Protein AF-A0A972CER2-F1 (afdb_monomer)

Secondary structure (DSSP, 8-state):
-GGGG-SSTT-SSPPPHHHHHHHHHHHHHHHHHTT-SEEEEE---SSS--HHHHHH-PPPPSS--EEEEESSS-EEEEEESSSEEEE---TT--SEEEEEEE-

Solvent-accessible surfa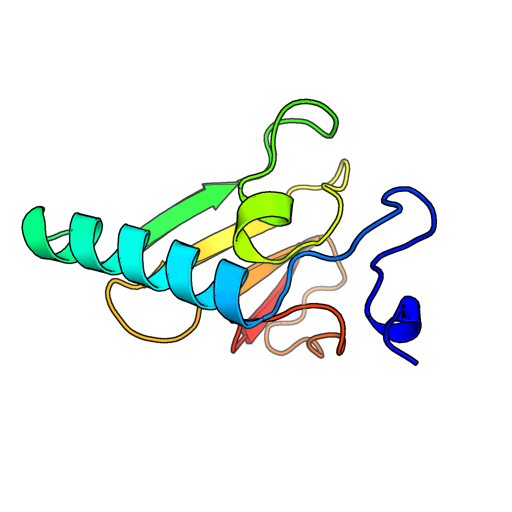ce area (backbone atoms only — not comparable to full-atom values): 5931 Å² total; per-residue (Å²): 114,80,79,74,48,50,70,50,91,88,58,95,69,75,77,53,70,68,57,33,51,53,52,50,52,52,50,22,55,53,26,56,75,66,75,38,65,65,48,80,50,63,49,83,42,63,83,89,34,36,71,50,36,67,55,31,55,32,75,51,55,94,55,62,37,35,39,42,39,41,36,68,79,61,24,37,38,37,36,63,40,68,80,31,82,77,41,84,75,54,90,48,55,50,69,54,79,46,26,30,23,37,117

Nearest PDB structures (foldseek):
  5fcf-assembly1_B  TM=7.077E-01  e=3.008E-03  Xanthomonas campestris pv. campestris str. ATCC 33913
  4r60-assembly1_A  TM=7.070E-01  e=3.419E-03  Xanthomonas campestris pv. campestris str. ATCC 33913
  5cde-assembly1_B  TM=7.089E-01  e=6.914E-03  Xanthomonas campestris pv. campestris str. ATCC 33913

pLDDT: mean 85.48, std 14.18, range [41.5, 98.44]

Radius of gyration: 13.53 Å; Cα contacts (8 Å, |Δi|>4): 186; chains: 1; bounding box: 35×30×34 Å

Foldseek 3Di:
DLVVLAQDPPDPDFDDPVQLVVQLLVVLVVCVVVVHFKDKDKDPDQPPDDPCCNNFVHGDDPWIWMWIRGSDAAIAIETADPQDFADDDPPNGPSHPGYGHDD

Sequence (103 aa):
MPEMRLAGPRYKYPVSDAELLRRLAAIQSAMKKQEIDCCITQSQNIIFDSCIRYLVDMPAHPYGTTILIPQEGPMTLINHGPDNDNDTIPDFIRNVDRLYSKA

Structure (mmCIF, N/CA/C/O backbone):
data_AF-A0A972CER2-F1
#
_entry.id   AF-A0A972CER2-F1
#
loop_
_atom_site.group_PDB
_atom_site.id
_atom_site.type_symbol
_atom_site.label_atom_id
_atom_site.label_alt_id
_atom_site.label_comp_id
_atom_site.label_asym_id
_atom_site.label_entity_id
_atom_site.label_seq_id
_atom_site.pdbx_PDB_ins_code
_atom_site.Cartn_x
_atom_site.Cartn_y
_atom_site.Cartn_z
_atom_site.occupancy
_atom_site.B_iso_or_equiv
_atom_site.auth_seq_id
_atom_site.auth_comp_id
_atom_site.auth_asym_id
_atom_site.auth_atom_id
_atom_site.pdbx_PDB_model_num
ATOM 1 N N . MET A 1 1 ? 14.754 -17.009 3.543 1.00 41.50 1 MET A N 1
ATOM 2 C CA . MET A 1 1 ? 15.783 -15.968 3.387 1.00 41.50 1 MET A CA 1
ATOM 3 C C . MET A 1 1 ? 15.119 -14.605 3.583 1.00 41.50 1 MET A C 1
ATOM 5 O O . MET A 1 1 ? 14.408 -14.172 2.682 1.00 41.50 1 MET A O 1
ATOM 9 N N . PRO A 1 2 ? 15.217 -13.962 4.759 1.00 49.00 2 PRO A N 1
ATOM 10 C CA . PRO A 1 2 ? 14.688 -12.608 5.000 1.00 49.00 2 PRO A CA 1
ATOM 11 C C . PRO A 1 2 ? 15.177 -11.588 3.957 1.00 49.00 2 PRO A C 1
ATOM 13 O O . PRO A 1 2 ? 14.429 -10.709 3.538 1.00 49.00 2 PRO A O 1
ATOM 16 N N . GLU A 1 3 ? 16.401 -11.785 3.464 1.00 47.34 3 GLU A N 1
ATOM 17 C CA . GLU A 1 3 ? 17.020 -11.066 2.348 1.00 47.34 3 GLU A CA 1
ATOM 18 C C . GLU A 1 3 ? 16.269 -11.152 0.999 1.00 47.34 3 GLU A C 1
ATOM 20 O O . GLU A 1 3 ? 16.512 -10.317 0.134 1.00 47.34 3 GLU A O 1
ATOM 25 N N . MET A 1 4 ? 15.309 -12.072 0.818 1.00 48.25 4 MET A N 1
ATOM 26 C CA . MET A 1 4 ? 14.456 -12.139 -0.386 1.00 48.25 4 MET A CA 1
ATOM 27 C C . MET A 1 4 ? 13.245 -11.192 -0.358 1.00 48.25 4 MET A C 1
ATOM 29 O O . MET A 1 4 ? 12.568 -11.054 -1.371 1.00 48.25 4 MET A O 1
ATOM 33 N N . ARG A 1 5 ? 12.952 -10.531 0.772 1.00 56.84 5 ARG A N 1
ATOM 34 C CA . ARG A 1 5 ? 11.861 -9.537 0.876 1.00 56.84 5 ARG A CA 1
ATOM 35 C C . ARG A 1 5 ? 12.338 -8.090 0.724 1.00 56.84 5 ARG A C 1
ATOM 37 O O . ARG A 1 5 ? 11.581 -7.157 0.971 1.00 56.84 5 ARG A O 1
ATOM 44 N N . LEU A 1 6 ? 13.600 -7.890 0.351 1.00 57.28 6 LEU A N 1
ATOM 45 C CA . LEU A 1 6 ? 14.177 -6.566 0.158 1.00 57.28 6 LEU A CA 1
ATOM 46 C C . LEU A 1 6 ? 13.869 -6.055 -1.248 1.00 57.28 6 LEU A C 1
ATOM 48 O O . LEU A 1 6 ? 14.242 -6.680 -2.237 1.00 57.28 6 LEU A O 1
ATOM 52 N N . ALA A 1 7 ? 13.282 -4.864 -1.343 1.00 55.78 7 ALA A N 1
ATOM 53 C CA . ALA A 1 7 ? 13.129 -4.138 -2.601 1.00 55.78 7 ALA A CA 1
ATOM 54 C C . ALA A 1 7 ? 14.460 -3.487 -3.062 1.00 55.78 7 ALA A C 1
ATOM 56 O O . ALA A 1 7 ? 14.535 -2.287 -3.327 1.00 55.78 7 ALA A O 1
ATOM 57 N N . GLY A 1 8 ? 15.535 -4.283 -3.119 1.00 56.50 8 GLY A N 1
ATOM 58 C CA . GLY A 1 8 ? 16.849 -3.909 -3.650 1.00 56.50 8 GLY A CA 1
ATOM 59 C C . GLY A 1 8 ? 17.949 -3.630 -2.606 1.00 56.50 8 GLY A C 1
ATOM 60 O O . GLY A 1 8 ? 17.688 -3.546 -1.406 1.00 56.50 8 GLY A O 1
ATOM 61 N N . PRO A 1 9 ? 19.208 -3.443 -3.055 1.00 56.88 9 PRO A N 1
ATOM 62 C CA . PRO A 1 9 ? 20.403 -3.358 -2.199 1.00 56.88 9 PRO A CA 1
ATOM 63 C C . PRO A 1 9 ? 20.519 -2.051 -1.395 1.00 56.88 9 PRO A C 1
ATOM 65 O O . PRO A 1 9 ? 21.480 -1.861 -0.651 1.00 56.88 9 PRO A O 1
ATOM 68 N N . ARG A 1 10 ? 19.573 -1.117 -1.562 1.00 60.06 10 ARG A N 1
ATOM 69 C CA . ARG A 1 10 ? 19.658 0.250 -1.026 1.00 60.06 10 ARG A CA 1
ATOM 70 C C . ARG A 1 10 ? 19.388 0.338 0.479 1.00 60.06 10 ARG A C 1
ATOM 72 O O . ARG A 1 10 ? 19.874 1.268 1.116 1.00 60.06 10 ARG A O 1
ATOM 79 N N . TYR A 1 11 ? 18.654 -0.614 1.056 1.00 69.44 11 TYR A N 1
ATOM 80 C CA . TYR A 1 11 ? 18.326 -0.624 2.483 1.00 69.44 11 TYR A CA 1
ATOM 81 C C . TYR A 1 11 ? 18.806 -1.914 3.145 1.00 69.44 11 TYR A C 1
ATOM 83 O O . TYR A 1 11 ? 18.385 -3.007 2.781 1.00 69.44 11 TYR A O 1
ATOM 91 N N . LYS A 1 12 ? 19.685 -1.771 4.144 1.00 68.19 12 LYS A N 1
ATOM 92 C CA . LYS A 1 12 ? 20.332 -2.894 4.843 1.00 68.19 12 LYS A CA 1
ATOM 93 C C . LYS A 1 12 ? 19.360 -3.728 5.687 1.00 68.19 12 LYS A C 1
ATOM 95 O O . LYS A 1 12 ? 19.608 -4.910 5.894 1.00 68.19 12 LYS A O 1
ATOM 100 N N . TYR A 1 13 ? 18.284 -3.115 6.180 1.00 77.50 13 TYR A N 1
ATOM 101 C CA . TYR A 1 13 ? 17.325 -3.764 7.070 1.00 77.50 13 TYR A CA 1
ATOM 102 C C . TYR A 1 13 ? 15.895 -3.576 6.544 1.00 77.50 13 TYR A C 1
ATOM 104 O O . TYR A 1 13 ? 15.473 -2.427 6.360 1.00 77.50 13 TYR A O 1
ATOM 112 N N . PRO A 1 14 ? 15.149 -4.668 6.295 1.00 80.25 14 PRO A N 1
ATOM 113 C CA . PRO A 1 14 ? 13.733 -4.576 5.974 1.00 80.25 14 PRO A CA 1
ATOM 114 C C . PRO A 1 14 ? 12.955 -4.113 7.208 1.00 80.25 14 PRO A C 1
ATOM 116 O O . PRO A 1 14 ? 13.324 -4.428 8.344 1.00 80.25 14 PRO A O 1
ATOM 119 N N . VAL A 1 15 ? 11.860 -3.389 6.998 1.00 85.62 15 VAL A N 1
ATOM 120 C CA . VAL A 1 15 ? 10.896 -3.146 8.078 1.00 85.62 15 VAL A CA 1
ATOM 121 C C . VAL A 1 15 ? 10.101 -4.433 8.301 1.00 85.62 15 VAL A C 1
ATOM 123 O O . VAL A 1 15 ? 9.655 -5.072 7.350 1.00 85.62 15 VAL A O 1
ATOM 126 N N . SER A 1 16 ? 9.937 -4.832 9.563 1.00 88.00 16 SER A N 1
ATOM 127 C CA . SER A 1 16 ? 9.201 -6.049 9.907 1.00 88.00 16 SER A CA 1
ATOM 128 C C . SER A 1 16 ? 7.709 -5.930 9.586 1.00 88.00 16 SER A C 1
ATOM 130 O O . SER A 1 16 ? 7.118 -4.856 9.714 1.00 88.00 16 SER A O 1
ATOM 132 N N . ASP A 1 17 ? 7.077 -7.059 9.256 1.00 89.69 17 ASP A N 1
ATOM 133 C CA . ASP A 1 17 ? 5.627 -7.145 9.018 1.00 89.69 17 ASP A CA 1
ATOM 134 C C . ASP A 1 17 ? 4.830 -6.571 10.205 1.00 89.69 17 ASP A C 1
ATOM 136 O O . ASP A 1 17 ? 3.903 -5.783 10.020 1.00 89.69 17 ASP A O 1
ATOM 140 N N . ALA A 1 18 ? 5.263 -6.877 11.434 1.00 93.25 18 ALA A N 1
ATOM 141 C CA . ALA A 1 18 ? 4.649 -6.368 12.658 1.00 93.25 18 ALA A CA 1
ATOM 142 C C . ALA A 1 18 ? 4.688 -4.833 12.753 1.00 93.25 18 ALA A C 1
ATOM 144 O O . ALA A 1 18 ? 3.697 -4.213 13.137 1.00 93.25 18 ALA A O 1
ATOM 145 N N . GLU A 1 19 ? 5.807 -4.205 12.382 1.00 94.62 19 GLU A N 1
ATOM 146 C CA . GLU A 1 19 ? 5.923 -2.747 12.422 1.00 94.62 19 GLU A CA 1
ATOM 147 C C . GLU A 1 19 ? 5.075 -2.087 11.329 1.00 94.62 19 GLU A C 1
ATOM 149 O O . GLU A 1 19 ? 4.443 -1.063 11.576 1.00 94.62 19 GLU A O 1
ATOM 154 N N . LEU A 1 20 ? 4.988 -2.682 10.141 1.00 93.75 20 LEU A N 1
ATOM 155 C CA . LEU A 1 20 ? 4.148 -2.163 9.057 1.00 93.75 20 LEU A CA 1
ATOM 156 C C . LEU A 1 20 ? 2.662 -2.226 9.420 1.00 93.75 20 LEU A C 1
ATOM 158 O O . LEU A 1 20 ? 1.932 -1.261 9.203 1.00 93.75 20 LEU A O 1
ATOM 162 N N . LEU A 1 21 ? 2.225 -3.333 10.027 1.00 95.62 21 LEU A N 1
ATOM 163 C CA . LEU A 1 21 ? 0.863 -3.486 10.542 1.00 95.62 21 LEU A CA 1
ATOM 164 C C . LEU A 1 21 ? 0.574 -2.486 11.667 1.00 95.62 21 LEU A C 1
ATOM 166 O O . LEU A 1 21 ? -0.471 -1.837 11.657 1.00 95.62 21 LEU A O 1
ATOM 170 N N . ARG A 1 22 ? 1.517 -2.293 12.600 1.00 97.81 22 ARG A N 1
ATOM 171 C CA . ARG A 1 22 ? 1.390 -1.297 13.677 1.00 97.81 22 ARG A CA 1
ATOM 172 C C . ARG A 1 22 ? 1.214 0.118 13.118 1.00 97.81 22 ARG A C 1
ATOM 174 O O . ARG A 1 22 ? 0.403 0.883 13.640 1.00 97.81 22 ARG A O 1
ATOM 181 N N . ARG A 1 23 ? 1.961 0.481 12.070 1.00 97.06 23 ARG A N 1
ATOM 182 C CA . ARG A 1 23 ? 1.859 1.788 11.394 1.00 97.06 23 ARG A CA 1
ATOM 183 C C . ARG A 1 23 ? 0.495 1.989 10.749 1.00 97.06 23 ARG A C 1
ATOM 185 O O . ARG A 1 23 ? -0.134 3.014 11.003 1.00 97.06 23 ARG A O 1
ATOM 192 N N . LEU A 1 24 ? 0.034 1.012 9.968 1.00 97.50 24 LEU A N 1
ATOM 193 C CA . LEU A 1 24 ? -1.276 1.063 9.318 1.00 97.50 24 LEU A CA 1
ATOM 194 C C . LEU A 1 24 ? -2.403 1.188 10.352 1.00 97.50 24 LEU A C 1
ATOM 196 O O . LEU A 1 24 ? -3.220 2.099 10.254 1.00 97.50 24 LEU A O 1
ATOM 200 N N . ALA A 1 25 ? -2.382 0.359 11.398 1.00 98.00 25 ALA A N 1
ATOM 201 C CA . ALA A 1 25 ? -3.379 0.401 12.465 1.00 98.00 25 ALA A CA 1
ATOM 202 C C . ALA A 1 25 ? -3.409 1.756 13.191 1.00 98.00 25 ALA A C 1
ATOM 204 O O . ALA A 1 25 ? -4.482 2.253 13.540 1.00 98.00 25 ALA A O 1
ATOM 205 N N . ALA A 1 26 ? -2.247 2.383 13.404 1.00 98.19 26 ALA A N 1
ATOM 206 C CA . ALA A 1 26 ? -2.168 3.711 14.007 1.00 98.19 26 ALA A CA 1
ATOM 207 C C . ALA A 1 26 ? -2.802 4.788 13.110 1.00 98.19 26 ALA A C 1
ATOM 209 O O . ALA A 1 26 ? -3.543 5.634 13.612 1.00 98.19 26 ALA A O 1
ATOM 210 N N . ILE A 1 27 ? -2.554 4.731 11.797 1.00 97.31 27 ILE A N 1
ATOM 211 C CA . ILE A 1 27 ? -3.158 5.643 10.815 1.00 97.31 27 ILE A CA 1
ATOM 212 C C . ILE A 1 27 ? -4.673 5.451 10.771 1.00 97.31 27 ILE A C 1
ATOM 214 O O . ILE A 1 27 ? -5.410 6.412 10.965 1.00 97.31 27 ILE A O 1
ATOM 218 N N . GLN A 1 28 ? -5.144 4.215 10.620 1.00 98.12 28 GLN A N 1
ATOM 219 C CA . GLN A 1 28 ? -6.571 3.882 10.582 1.00 98.12 28 GLN A CA 1
ATOM 220 C C . GLN A 1 28 ? -7.300 4.281 11.869 1.00 98.12 28 GLN A C 1
ATOM 222 O O . GLN A 1 28 ? -8.396 4.836 11.832 1.00 98.12 28 GLN A O 1
ATOM 227 N N . SER A 1 29 ? -6.655 4.109 13.026 1.00 98.44 29 SER A N 1
ATOM 228 C CA . SER A 1 29 ? -7.189 4.582 14.309 1.00 98.44 29 SER A CA 1
ATOM 229 C C . SER A 1 29 ? -7.318 6.106 14.364 1.00 98.44 29 SER A C 1
ATOM 231 O O . SER A 1 29 ? -8.262 6.621 14.964 1.00 98.44 29 SER A O 1
ATOM 233 N N . ALA A 1 30 ? -6.373 6.841 13.773 1.00 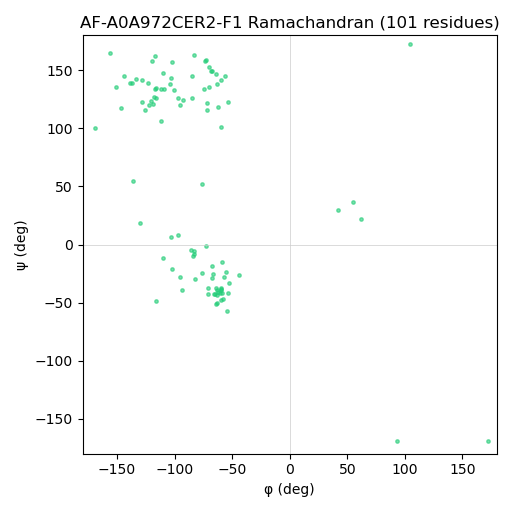98.38 30 ALA A N 1
ATOM 234 C CA . ALA A 1 30 ? -6.445 8.295 13.681 1.00 98.38 30 ALA A CA 1
ATOM 235 C C . ALA A 1 30 ? -7.532 8.743 12.693 1.00 98.38 30 ALA A C 1
ATOM 237 O O . ALA A 1 30 ? -8.306 9.637 13.022 1.00 98.38 30 ALA A O 1
ATOM 238 N N . MET A 1 31 ? -7.641 8.077 11.540 1.00 98.38 31 MET A N 1
ATOM 239 C CA . MET A 1 31 ? -8.692 8.312 10.547 1.00 98.38 31 MET A CA 1
ATOM 240 C C . MET A 1 31 ? -10.085 8.111 11.143 1.00 98.38 31 MET A C 1
ATOM 242 O O . MET A 1 31 ? -10.930 8.992 11.026 1.00 98.38 31 MET A O 1
ATOM 246 N N . LYS A 1 32 ? -10.299 7.008 11.872 1.00 98.44 32 LYS A N 1
ATOM 247 C CA . LYS A 1 32 ? -11.575 6.702 12.534 1.00 98.44 32 LYS A CA 1
ATOM 248 C C . LYS A 1 32 ? -11.995 7.771 13.544 1.00 98.44 32 LYS A C 1
ATOM 250 O O . LYS A 1 32 ? -13.169 8.102 13.628 1.00 98.44 32 LYS A O 1
ATOM 255 N N . LYS A 1 33 ? -11.047 8.333 14.304 1.00 98.31 33 LYS A N 1
ATOM 256 C CA 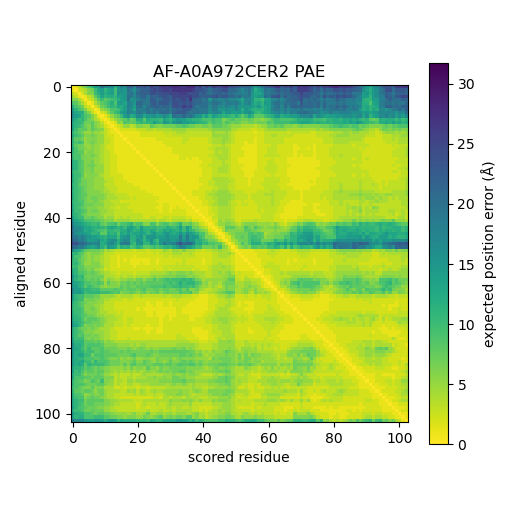. LYS A 1 33 ? -11.320 9.429 15.257 1.00 98.31 33 LYS A CA 1
ATOM 257 C C . LYS A 1 33 ? -11.732 10.733 14.574 1.00 98.31 33 LYS A C 1
ATOM 259 O O . LYS A 1 33 ? -12.358 11.562 15.220 1.00 98.31 33 LYS A O 1
ATOM 264 N N . GLN A 1 34 ? -11.315 10.922 13.326 1.00 98.25 34 GLN A N 1
ATOM 265 C CA . GLN A 1 34 ? -11.559 12.125 12.533 1.00 98.25 34 GLN A CA 1
ATOM 266 C C . GLN A 1 34 ? -12.670 11.923 11.495 1.00 98.25 34 GLN A C 1
ATOM 268 O O . GLN A 1 34 ? -12.860 12.795 10.657 1.00 98.25 34 GLN A O 1
ATOM 273 N N . GLU A 1 35 ? -13.362 10.777 11.521 1.00 97.88 35 GLU A N 1
ATOM 274 C CA . GLU A 1 35 ? -14.404 10.428 10.543 1.00 97.88 35 GLU A CA 1
ATOM 275 C C . GLU A 1 35 ? -13.898 10.506 9.087 1.00 97.88 35 GLU A C 1
ATOM 277 O O . GLU A 1 35 ? -14.607 10.916 8.174 1.00 97.88 35 GLU A O 1
ATOM 282 N N . ILE A 1 36 ? -12.636 10.120 8.864 1.00 98.44 36 ILE A N 1
ATOM 283 C CA . ILE A 1 36 ? -12.018 10.078 7.534 1.00 98.44 36 ILE A CA 1
ATOM 284 C C . ILE A 1 36 ? -12.137 8.659 6.984 1.00 98.44 36 ILE A C 1
ATOM 286 O O . ILE A 1 36 ? -11.588 7.724 7.570 1.00 98.44 36 ILE A O 1
ATOM 290 N N . ASP A 1 37 ? -12.803 8.502 5.843 1.00 97.81 37 ASP A N 1
ATOM 291 C CA . ASP A 1 37 ? -13.021 7.190 5.218 1.00 97.81 37 ASP A CA 1
ATOM 292 C C . ASP A 1 37 ? -11.822 6.711 4.391 1.00 97.81 37 ASP A C 1
ATOM 294 O O . ASP A 1 37 ? -11.569 5.510 4.274 1.00 97.81 37 ASP A O 1
ATOM 298 N N . CYS A 1 38 ? -11.061 7.648 3.820 1.00 97.69 38 CYS A N 1
ATOM 299 C CA . CYS A 1 38 ? -9.901 7.348 2.990 1.00 97.69 38 CYS A CA 1
ATOM 300 C C . CYS A 1 38 ? -8.849 8.461 3.069 1.00 97.69 38 CYS A C 1
ATOM 302 O O . CYS A 1 38 ? -9.168 9.646 2.971 1.00 97.69 38 CYS A O 1
ATOM 304 N N . CYS A 1 39 ? -7.584 8.072 3.211 1.00 96.44 39 CYS A N 1
ATOM 305 C CA . CYS A 1 39 ? -6.432 8.950 3.050 1.00 96.44 39 CYS A CA 1
ATOM 306 C C . CYS A 1 39 ? -5.663 8.578 1.785 1.00 96.44 39 CYS A C 1
ATOM 308 O O . CYS A 1 39 ? -5.553 7.408 1.423 1.00 96.44 39 CYS A O 1
ATOM 310 N N . ILE A 1 40 ? -5.069 9.584 1.151 1.00 94.88 40 ILE A N 1
ATOM 311 C CA . ILE A 1 40 ? -4.211 9.403 -0.015 1.00 94.88 40 ILE A CA 1
ATOM 312 C C . ILE A 1 40 ? -2.820 9.886 0.351 1.00 94.88 40 ILE A C 1
ATOM 314 O O . ILE A 1 40 ? -2.651 10.964 0.920 1.00 94.88 40 ILE A O 1
ATOM 318 N N . THR A 1 41 ? -1.816 9.096 0.004 1.00 90.75 41 THR A N 1
ATOM 319 C CA . THR A 1 41 ? -0.431 9.544 0.022 1.00 90.75 41 THR A CA 1
ATOM 320 C C . THR A 1 41 ? 0.223 9.238 -1.308 1.00 90.75 41 THR A C 1
ATOM 322 O O . THR A 1 41 ? -0.042 8.205 -1.917 1.00 90.75 41 THR A O 1
ATOM 325 N N . GLN A 1 42 ? 1.058 10.156 -1.772 1.00 88.38 42 GLN A N 1
ATOM 326 C CA . GLN A 1 42 ? 1.716 10.064 -3.060 1.00 88.38 42 GLN A CA 1
ATOM 327 C C . GLN A 1 42 ? 3.190 10.396 -2.884 1.00 88.38 42 GLN A C 1
ATOM 329 O O . GLN A 1 42 ? 3.534 11.281 -2.105 1.00 88.38 42 GLN A O 1
ATOM 334 N N . SER A 1 43 ? 4.058 9.697 -3.608 1.00 84.12 43 SER A N 1
ATOM 335 C CA . SER A 1 43 ? 5.477 10.031 -3.668 1.00 84.12 43 SER A CA 1
ATOM 336 C C . SER A 1 43 ? 5.670 11.422 -4.279 1.00 84.12 43 SER A C 1
ATOM 338 O O . SER A 1 43 ? 5.349 11.622 -5.451 1.00 84.12 43 SER A O 1
ATOM 340 N N . GLN A 1 44 ? 6.239 12.361 -3.525 1.00 70.44 44 GLN A N 1
ATOM 341 C CA . GLN A 1 44 ? 6.604 13.689 -4.027 1.00 70.44 44 GLN A CA 1
ATOM 342 C C . GLN A 1 44 ? 8.071 13.788 -4.461 1.00 70.44 44 GLN A C 1
ATOM 344 O O . GLN A 1 44 ? 8.399 14.582 -5.339 1.00 70.44 44 GLN A O 1
ATOM 349 N N . ASN A 1 45 ? 8.979 13.001 -3.874 1.00 69.81 45 ASN A N 1
ATOM 350 C CA . ASN A 1 45 ? 10.374 12.910 -4.311 1.00 69.81 45 ASN A CA 1
ATOM 351 C C . ASN A 1 45 ? 11.012 11.569 -3.900 1.00 69.81 45 ASN A C 1
ATOM 353 O O . ASN A 1 45 ? 10.496 10.860 -3.046 1.00 69.81 45 ASN A O 1
ATOM 357 N N . ILE A 1 46 ? 12.161 11.232 -4.488 1.00 67.88 46 ILE A N 1
ATOM 358 C CA . ILE A 1 46 ? 12.821 9.925 -4.302 1.00 67.88 46 ILE A CA 1
ATOM 359 C C . ILE A 1 46 ? 13.741 9.828 -3.067 1.00 67.88 46 ILE A C 1
ATOM 361 O O . ILE A 1 46 ? 14.325 8.770 -2.831 1.00 67.88 46 ILE A O 1
ATOM 365 N N . ILE A 1 47 ? 13.958 10.926 -2.327 1.00 61.97 47 ILE A N 1
ATOM 366 C CA . ILE A 1 47 ? 15.005 11.020 -1.284 1.00 61.97 47 ILE A CA 1
ATOM 367 C C . ILE A 1 47 ? 14.414 11.229 0.112 1.00 61.97 47 ILE A C 1
ATOM 369 O O . ILE A 1 47 ? 14.814 10.556 1.059 1.00 61.97 47 ILE A O 1
ATOM 373 N N . PHE A 1 48 ? 13.496 12.179 0.239 1.00 55.75 48 PHE A N 1
ATOM 374 C CA . PHE A 1 48 ? 12.948 12.677 1.500 1.00 55.75 48 PHE A CA 1
ATOM 375 C C . PHE A 1 48 ? 11.497 12.286 1.719 1.00 55.75 48 PHE A C 1
ATOM 377 O O . PHE A 1 48 ? 10.986 12.441 2.824 1.00 55.75 48 PHE A O 1
ATOM 384 N N . ASP A 1 49 ? 10.846 11.778 0.683 1.00 62.28 49 ASP A N 1
ATOM 385 C CA . ASP A 1 49 ? 9.472 11.363 0.766 1.00 62.28 49 ASP A CA 1
ATOM 386 C C . ASP A 1 49 ? 9.373 9.880 0.470 1.00 62.28 49 ASP A C 1
ATOM 388 O O . ASP A 1 49 ? 9.764 9.385 -0.583 1.00 62.28 49 ASP A O 1
ATOM 392 N N . SER A 1 50 ? 8.845 9.141 1.427 1.00 71.06 50 SER A N 1
ATOM 393 C CA . SER A 1 50 ? 7.891 8.137 1.018 1.00 71.06 50 SER A CA 1
ATOM 394 C C . SER A 1 50 ? 7.196 7.583 2.233 1.00 71.06 50 SER A C 1
ATOM 396 O O . SER A 1 50 ? 7.630 6.609 2.857 1.00 71.06 50 SER A O 1
ATOM 398 N N . CYS A 1 51 ? 5.989 8.089 2.440 1.00 86.75 51 CYS A N 1
ATOM 399 C CA . CYS A 1 51 ? 4.943 7.252 3.006 1.00 86.75 51 CYS A CA 1
ATOM 400 C C . CYS A 1 51 ? 4.924 5.857 2.335 1.00 86.75 51 CYS A C 1
ATOM 402 O O . CYS A 1 51 ? 4.617 4.880 3.000 1.00 86.75 51 CYS A O 1
ATOM 404 N N . ILE A 1 5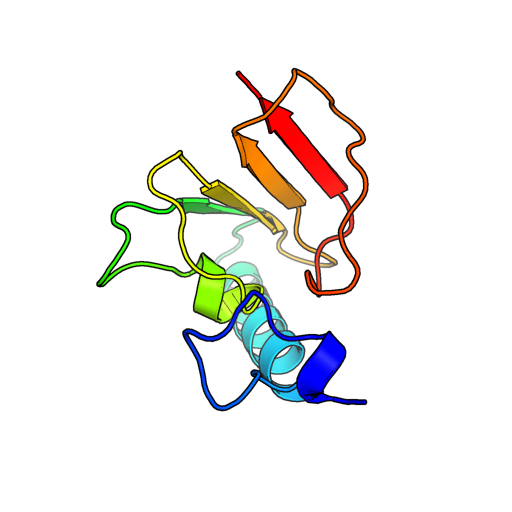2 ? 5.387 5.726 1.080 1.00 88.44 52 ILE A N 1
ATOM 405 C CA . ILE A 1 52 ? 5.660 4.447 0.401 1.00 88.44 52 ILE A CA 1
ATOM 406 C C . ILE A 1 52 ? 6.621 3.540 1.195 1.00 88.44 52 ILE A C 1
ATOM 408 O O . ILE A 1 52 ? 6.236 2.437 1.575 1.00 88.44 52 ILE A O 1
ATOM 412 N N . ARG A 1 53 ? 7.845 3.973 1.536 1.00 85.88 53 ARG A N 1
ATOM 413 C CA . ARG A 1 53 ? 8.757 3.170 2.368 1.00 85.88 53 ARG A CA 1
ATOM 414 C C . ARG A 1 53 ? 8.170 2.948 3.758 1.00 85.88 53 ARG A C 1
ATOM 416 O O . ARG A 1 53 ? 8.286 1.855 4.304 1.00 85.88 53 ARG A O 1
ATOM 423 N N . TYR A 1 54 ? 7.523 3.962 4.330 1.00 89.62 54 TYR A N 1
ATOM 424 C CA . TYR A 1 54 ? 6.929 3.860 5.661 1.00 89.62 54 TY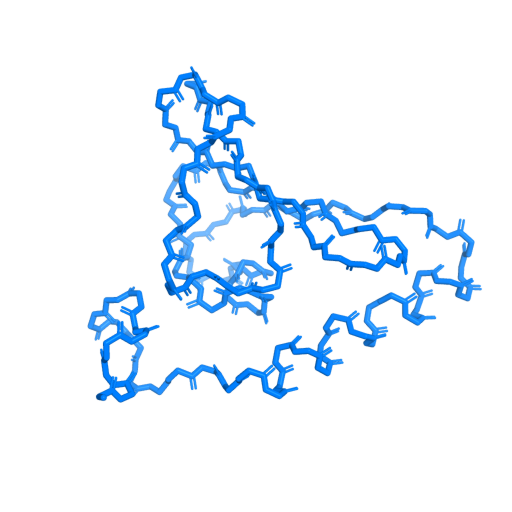R A CA 1
ATOM 425 C C . TYR A 1 54 ? 5.826 2.791 5.747 1.00 89.62 54 TYR A C 1
ATOM 427 O O . TYR A 1 54 ? 5.784 2.055 6.734 1.00 89.62 54 TYR A O 1
ATOM 435 N N . LEU A 1 55 ? 4.970 2.693 4.727 1.00 92.12 55 LEU A N 1
ATOM 436 C CA . LEU A 1 55 ? 3.777 1.840 4.700 1.00 92.12 55 LEU A CA 1
ATOM 437 C C . LEU A 1 55 ? 4.024 0.474 4.065 1.00 92.12 55 LEU A C 1
ATOM 439 O O . LEU A 1 55 ? 3.499 -0.527 4.546 1.00 92.12 55 LEU A O 1
ATOM 443 N N . VAL A 1 56 ? 4.821 0.433 2.995 1.00 89.50 56 VAL A N 1
ATOM 444 C CA . VAL A 1 56 ? 5.003 -0.755 2.153 1.00 89.50 56 VAL A CA 1
ATOM 445 C C . VAL A 1 56 ? 6.469 -1.089 1.900 1.00 89.50 56 VAL A C 1
ATOM 447 O O . VAL A 1 56 ? 6.755 -1.899 1.033 1.00 89.50 56 VAL A O 1
ATOM 450 N N . ASP A 1 57 ? 7.417 -0.578 2.703 1.00 86.50 57 ASP A N 1
ATOM 451 C CA . ASP A 1 57 ? 8.871 -0.894 2.694 1.00 86.50 57 ASP A CA 1
ATOM 452 C C . ASP A 1 57 ? 9.499 -0.998 1.289 1.00 86.50 57 ASP A C 1
ATOM 454 O O . ASP A 1 57 ? 10.471 -1.715 1.069 1.00 86.50 57 ASP A O 1
ATOM 458 N N . MET A 1 58 ? 8.964 -0.253 0.325 1.00 81.94 58 MET A N 1
ATOM 459 C CA . MET A 1 58 ? 9.456 -0.179 -1.048 1.00 81.94 58 MET A CA 1
ATOM 460 C C . MET A 1 58 ? 10.222 1.141 -1.227 1.00 81.94 58 MET A C 1
ATOM 462 O O . MET A 1 58 ? 9.825 2.147 -0.631 1.00 81.94 58 MET A O 1
ATOM 466 N N . PRO A 1 59 ? 11.322 1.182 -2.002 1.00 77.62 59 PRO A N 1
ATOM 467 C CA . PRO A 1 59 ? 11.923 2.445 -2.399 1.00 77.62 59 PRO A CA 1
ATOM 468 C C . PRO A 1 59 ? 10.918 3.280 -3.196 1.00 77.62 59 PRO A C 1
ATOM 470 O O . PRO A 1 59 ? 10.166 2.760 -4.022 1.00 77.62 59 PRO A O 1
ATOM 473 N N . ALA A 1 60 ? 10.938 4.590 -2.968 1.00 75.62 60 ALA A N 1
ATOM 474 C CA . ALA A 1 60 ? 10.263 5.526 -3.851 1.00 75.62 60 ALA A CA 1
ATOM 475 C C . ALA A 1 60 ? 10.892 5.464 -5.251 1.00 75.62 60 ALA A C 1
ATOM 477 O O . ALA A 1 60 ? 12.119 5.419 -5.388 1.00 75.62 60 ALA A O 1
ATOM 478 N N . HIS A 1 61 ? 10.050 5.492 -6.278 1.00 73.31 61 HIS A N 1
ATOM 479 C CA . HIS A 1 61 ? 10.469 5.593 -7.672 1.00 73.31 61 HIS A CA 1
ATOM 480 C C . HIS A 1 61 ? 10.263 7.030 -8.180 1.00 73.31 61 HIS A C 1
ATOM 482 O O . HIS A 1 61 ? 9.473 7.773 -7.599 1.00 73.31 61 HIS A O 1
ATOM 488 N N . PRO A 1 62 ? 10.981 7.458 -9.238 1.00 73.88 62 PRO A N 1
ATOM 489 C CA . PRO A 1 62 ? 10.792 8.788 -9.829 1.00 73.88 62 PRO A CA 1
ATOM 490 C C . PRO A 1 62 ? 9.429 8.946 -10.515 1.00 73.88 62 PRO A C 1
ATOM 492 O O . PRO A 1 62 ? 8.986 10.067 -10.744 1.00 73.88 62 PRO A O 1
ATOM 495 N N . TYR A 1 63 ? 8.770 7.831 -10.831 1.00 79.94 63 TYR A N 1
ATOM 496 C CA . TYR A 1 63 ? 7.399 7.815 -11.313 1.00 79.94 63 TYR A CA 1
ATOM 497 C C . TYR A 1 63 ? 6.417 7.839 -10.143 1.00 79.94 63 TYR A C 1
ATOM 499 O O . TYR A 1 63 ? 6.679 7.247 -9.092 1.00 79.94 63 TYR A O 1
ATOM 507 N N . GLY A 1 64 ? 5.281 8.510 -10.342 1.00 82.56 64 GLY A N 1
ATOM 508 C CA . GLY A 1 64 ? 4.258 8.664 -9.316 1.00 82.56 64 GLY A CA 1
ATOM 509 C C . GLY A 1 64 ? 3.830 7.317 -8.733 1.00 82.56 64 GLY A C 1
ATOM 510 O O . GLY A 1 64 ? 3.380 6.429 -9.451 1.00 82.56 64 GLY A O 1
ATOM 511 N N . THR A 1 65 ? 3.976 7.179 -7.420 1.00 88.94 65 THR A N 1
ATOM 512 C CA . THR A 1 65 ? 3.447 6.069 -6.630 1.00 88.94 65 THR A CA 1
ATOM 513 C C . THR A 1 65 ? 2.418 6.629 -5.664 1.00 88.94 65 THR A C 1
ATOM 515 O O . THR A 1 65 ? 2.733 7.543 -4.904 1.00 88.94 65 THR A O 1
ATOM 518 N N . THR A 1 66 ? 1.205 6.087 -5.670 1.00 92.19 66 THR A N 1
ATOM 519 C CA . THR A 1 66 ? 0.107 6.529 -4.802 1.00 92.19 66 THR A CA 1
ATOM 520 C C . THR A 1 66 ? -0.401 5.360 -3.973 1.00 92.19 66 THR A C 1
ATOM 522 O O . THR A 1 66 ? -0.551 4.256 -4.483 1.00 92.19 66 THR A O 1
ATOM 525 N N . ILE A 1 67 ? -0.688 5.595 -2.697 1.00 94.50 67 ILE A N 1
ATOM 526 C CA . ILE A 1 67 ? -1.345 4.633 -1.815 1.00 94.50 67 ILE A CA 1
ATOM 527 C C . ILE A 1 67 ? -2.674 5.228 -1.367 1.00 94.50 67 ILE A C 1
ATOM 529 O O . 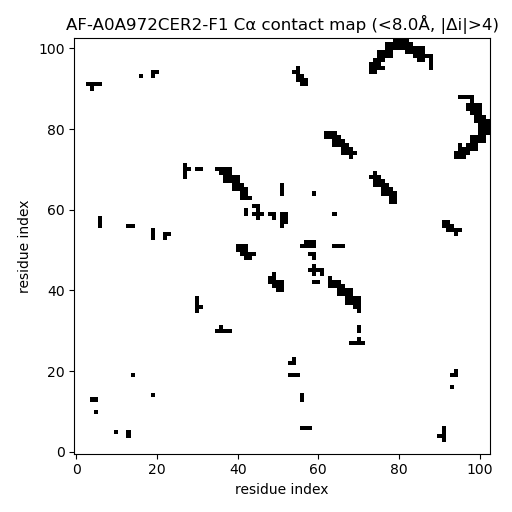ILE A 1 67 ? -2.715 6.341 -0.835 1.00 94.50 67 ILE A O 1
ATOM 533 N N . LEU A 1 68 ? -3.744 4.462 -1.561 1.00 96.94 68 LEU A N 1
ATOM 534 C CA . LEU A 1 68 ? -5.038 4.698 -0.937 1.00 96.94 68 LEU A CA 1
ATOM 535 C C . LEU A 1 68 ? -5.092 3.897 0.362 1.00 96.94 68 LEU A C 1
ATOM 537 O O . LEU A 1 68 ? -4.880 2.682 0.370 1.00 96.94 68 LEU A O 1
ATOM 541 N N . ILE A 1 69 ? -5.364 4.589 1.458 1.00 97.69 69 ILE A N 1
ATOM 542 C CA . ILE A 1 69 ? -5.454 4.019 2.796 1.00 97.69 69 ILE A CA 1
ATOM 543 C C . ILE A 1 69 ? -6.922 4.108 3.203 1.00 97.69 69 ILE A C 1
ATOM 545 O O . ILE A 1 69 ? -7.381 5.217 3.481 1.00 97.69 69 ILE A O 1
ATOM 549 N N . PRO A 1 70 ? -7.676 3.000 3.224 1.00 98.12 70 PRO A N 1
ATOM 550 C CA . PRO A 1 70 ? -9.033 3.018 3.750 1.00 98.12 70 PRO A CA 1
ATOM 551 C C . PRO A 1 70 ? -9.010 3.115 5.278 1.00 98.12 70 PRO A C 1
ATOM 553 O O . PRO A 1 70 ? -8.033 2.722 5.922 1.00 98.12 70 PRO A O 1
ATOM 556 N N . GLN A 1 71 ? -10.105 3.595 5.868 1.00 97.56 71 GLN A N 1
ATOM 557 C CA . GLN A 1 71 ? -10.284 3.658 7.324 1.00 97.56 71 GLN A CA 1
ATOM 558 C C . GLN A 1 71 ? -10.151 2.283 8.003 1.00 97.56 71 GLN A C 1
ATOM 560 O O . GLN A 1 71 ? -9.734 2.212 9.157 1.00 97.56 71 GLN A O 1
ATOM 565 N N . GLU A 1 72 ? -10.457 1.198 7.289 1.00 96.94 72 GLU A N 1
ATOM 566 C CA . GLU A 1 72 ? -10.317 -0.181 7.752 1.00 96.94 72 GLU A CA 1
ATOM 567 C C . GLU A 1 72 ? -9.874 -1.093 6.600 1.00 96.94 72 GLU A C 1
ATOM 569 O O . GLU A 1 72 ? -10.279 -0.902 5.454 1.00 96.94 72 GLU A O 1
ATOM 574 N N . GLY A 1 73 ? -9.054 -2.101 6.908 1.00 95.81 73 GLY A N 1
ATOM 575 C CA . GLY A 1 73 ? -8.621 -3.111 5.942 1.00 95.81 73 GLY A CA 1
ATOM 576 C C . GLY A 1 73 ? -7.290 -2.801 5.239 1.00 95.81 73 GLY A C 1
ATOM 577 O O . GLY A 1 73 ? -6.530 -1.939 5.688 1.00 95.81 73 GLY A O 1
ATOM 578 N N . PRO A 1 74 ? -6.954 -3.563 4.186 1.00 96.25 74 PRO A N 1
ATOM 579 C CA . PRO A 1 74 ? -5.703 -3.413 3.444 1.00 96.25 74 PRO A CA 1
ATOM 580 C C . PRO A 1 74 ? -5.690 -2.151 2.570 1.00 96.25 74 PRO A C 1
ATOM 582 O O . PRO A 1 74 ? -6.729 -1.603 2.222 1.00 96.25 74 PRO A O 1
ATOM 585 N N . MET A 1 75 ? -4.495 -1.685 2.210 1.00 97.31 75 MET A N 1
ATOM 586 C CA . MET A 1 75 ? -4.305 -0.528 1.332 1.00 97.31 75 MET A CA 1
ATOM 587 C C . MET A 1 75 ? -4.411 -0.915 -0.147 1.00 97.31 75 MET A C 1
ATOM 589 O O . MET A 1 75 ? -4.205 -2.065 -0.523 1.00 97.31 75 MET A O 1
ATOM 593 N N . THR A 1 76 ? -4.611 0.076 -1.010 1.00 97.12 76 THR A N 1
ATOM 594 C CA . THR A 1 76 ? -4.479 -0.074 -2.464 1.00 97.12 76 THR A CA 1
ATOM 595 C C . THR A 1 76 ? -3.270 0.716 -2.952 1.00 97.12 76 THR A C 1
ATOM 597 O O . THR A 1 76 ? -3.090 1.874 -2.574 1.00 97.12 76 THR A O 1
ATOM 600 N N . LEU A 1 77 ? -2.445 0.104 -3.799 1.00 94.25 77 LEU A N 1
ATOM 601 C CA . LEU A 1 77 ? -1.274 0.729 -4.410 1.00 94.25 77 LEU A CA 1
ATOM 602 C C . LEU A 1 77 ? -1.572 1.071 -5.873 1.00 94.25 77 LEU A C 1
ATOM 604 O O . LEU A 1 77 ? -2.170 0.280 -6.596 1.00 94.25 77 LEU A O 1
ATOM 608 N N . ILE A 1 78 ? -1.140 2.246 -6.312 1.00 93.44 78 ILE A N 1
ATOM 609 C CA . ILE A 1 78 ? -1.218 2.699 -7.700 1.00 93.44 78 ILE A CA 1
ATOM 610 C C . ILE A 1 78 ? 0.195 3.092 -8.118 1.00 93.44 78 ILE A C 1
ATOM 612 O O . ILE A 1 78 ? 0.766 4.036 -7.568 1.00 93.44 78 ILE A O 1
ATOM 616 N N . ASN A 1 79 ? 0.753 2.369 -9.080 1.00 90.44 79 ASN A N 1
ATOM 617 C CA . ASN A 1 79 ? 2.088 2.590 -9.615 1.00 90.44 79 ASN A CA 1
ATOM 618 C C . ASN A 1 79 ? 2.038 2.965 -11.091 1.00 90.44 79 ASN A C 1
ATOM 620 O O . ASN A 1 79 ? 1.073 2.701 -11.804 1.00 90.44 79 ASN A O 1
ATOM 624 N N . HIS A 1 80 ? 3.142 3.532 -11.559 1.00 88.12 80 HIS A N 1
ATOM 625 C CA . HIS A 1 80 ? 3.399 3.637 -12.983 1.00 88.12 80 HIS A CA 1
ATOM 626 C C . HIS A 1 80 ? 3.698 2.260 -13.595 1.00 88.12 80 HIS A C 1
ATOM 628 O O . HIS A 1 80 ? 4.520 1.506 -13.066 1.00 88.12 80 HIS A O 1
ATOM 634 N N . GLY A 1 81 ? 3.106 1.968 -14.749 1.00 87.88 81 GLY A N 1
ATOM 635 C CA . GLY A 1 81 ? 3.311 0.733 -15.503 1.00 87.88 81 GLY A CA 1
ATOM 636 C C . GLY A 1 81 ? 2.347 0.627 -16.689 1.00 87.88 81 GLY A C 1
ATOM 637 O O . GLY A 1 81 ? 1.681 1.603 -17.016 1.00 87.88 81 GLY A O 1
ATOM 638 N N . PRO A 1 82 ? 2.252 -0.536 -17.353 1.00 89.00 82 PRO A N 1
ATOM 639 C CA . PRO A 1 82 ? 1.187 -0.784 -18.323 1.00 89.00 82 PRO A CA 1
ATOM 640 C C . PRO A 1 82 ? -0.186 -0.596 -17.672 1.00 89.00 82 PRO A C 1
ATOM 642 O 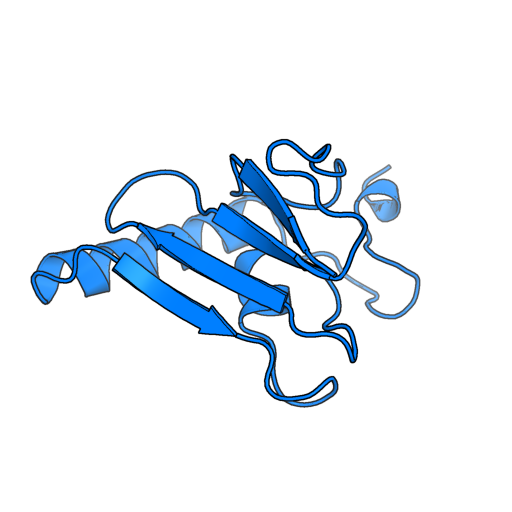O . PRO A 1 82 ? -0.348 -0.964 -16.510 1.00 89.00 82 PRO A O 1
ATOM 645 N N . ASP A 1 83 ? -1.170 -0.088 -18.418 1.00 90.75 83 ASP A N 1
ATOM 646 C CA . ASP A 1 83 ? -2.542 0.047 -17.919 1.00 90.75 83 ASP A CA 1
ATOM 647 C C . ASP A 1 83 ? -3.112 -1.324 -17.519 1.00 90.75 83 ASP A C 1
ATOM 649 O O . ASP A 1 83 ? -3.522 -2.125 -18.362 1.00 90.75 83 ASP A O 1
ATOM 653 N N . ASN A 1 84 ? -3.119 -1.594 -16.214 1.00 92.69 84 ASN A N 1
ATOM 654 C CA . ASN A 1 84 ? -3.553 -2.853 -15.626 1.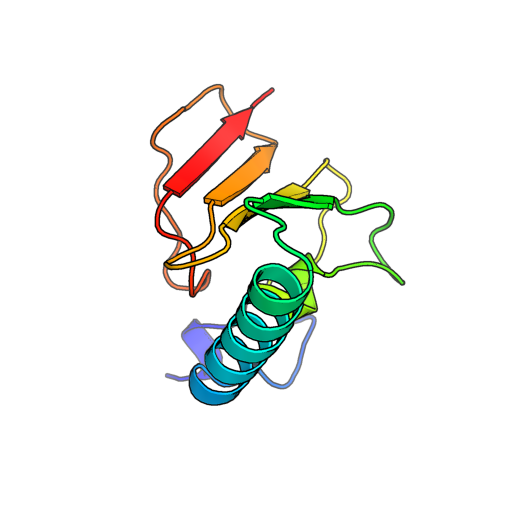00 92.69 84 ASN A CA 1
ATOM 655 C C . ASN A 1 84 ? -4.206 -2.605 -14.262 1.00 92.69 84 ASN A C 1
ATOM 657 O O . ASN A 1 84 ? -3.556 -2.157 -13.321 1.00 92.69 84 ASN A O 1
ATOM 661 N N . ASP A 1 85 ? -5.490 -2.935 -14.147 1.00 93.12 85 ASP A N 1
ATOM 662 C CA . ASP A 1 85 ? -6.265 -2.731 -12.918 1.00 93.12 85 ASP A CA 1
ATOM 663 C C . ASP A 1 85 ? -6.115 -3.855 -11.886 1.00 93.12 85 ASP A C 1
ATOM 665 O O . ASP A 1 85 ? -6.587 -3.723 -10.760 1.00 93.12 85 ASP A O 1
ATOM 669 N N . ASN A 1 86 ? -5.483 -4.964 -12.271 1.00 91.75 86 ASN A N 1
ATOM 670 C CA . ASN A 1 86 ? -5.269 -6.134 -11.425 1.00 91.75 86 ASN A CA 1
ATOM 671 C C . ASN A 1 86 ? -3.830 -6.628 -11.590 1.00 91.75 86 ASN A C 1
ATOM 673 O O . ASN A 1 86 ? -3.589 -7.777 -11.970 1.00 91.75 86 ASN A O 1
ATOM 677 N N . ASP A 1 87 ? -2.866 -5.737 -11.375 1.00 92.25 87 ASP A N 1
ATOM 678 C CA . ASP A 1 87 ? -1.466 -6.114 -11.481 1.00 92.25 87 ASP A CA 1
ATOM 679 C C . ASP A 1 87 ? -1.056 -7.036 -10.328 1.00 92.25 87 ASP A C 1
ATOM 681 O O . ASP A 1 87 ? -1.629 -7.026 -9.234 1.00 92.25 87 ASP A O 1
ATOM 685 N N . THR A 1 88 ? -0.058 -7.873 -10.588 1.00 91.62 88 THR A N 1
ATOM 686 C CA . THR A 1 88 ? 0.425 -8.833 -9.600 1.00 91.62 88 THR A CA 1
ATOM 687 C C . THR A 1 88 ? 1.169 -8.083 -8.511 1.00 91.62 88 THR A C 1
ATOM 689 O O . THR A 1 88 ? 2.160 -7.410 -8.783 1.00 91.62 88 THR A O 1
ATOM 692 N N . ILE A 1 89 ? 0.718 -8.224 -7.265 1.00 90.88 89 ILE A N 1
ATOM 693 C CA . ILE A 1 89 ? 1.409 -7.656 -6.108 1.00 90.88 89 ILE A CA 1
ATOM 694 C C . ILE A 1 89 ? 2.681 -8.477 -5.877 1.00 90.88 89 ILE A C 1
ATOM 696 O O . ILE A 1 89 ? 2.579 -9.665 -5.565 1.00 90.88 89 ILE A O 1
ATOM 700 N N . PRO A 1 90 ? 3.882 -7.891 -6.019 1.00 88.06 90 PRO A N 1
ATOM 701 C CA . PRO A 1 90 ? 5.112 -8.612 -5.730 1.00 88.06 90 PRO A CA 1
ATOM 702 C C . PRO A 1 90 ? 5.189 -8.995 -4.247 1.00 88.06 90 PRO A C 1
ATOM 704 O O . PRO A 1 90 ? 4.801 -8.202 -3.392 1.00 88.06 90 PRO A O 1
ATOM 707 N N . ASP A 1 91 ? 5.791 -10.144 -3.928 1.00 84.88 91 ASP A N 1
ATOM 708 C CA . ASP A 1 91 ? 5.902 -10.678 -2.553 1.00 84.88 91 ASP A CA 1
ATOM 709 C C . ASP A 1 91 ? 6.548 -9.716 -1.544 1.00 84.88 91 ASP A C 1
ATOM 711 O O . ASP A 1 91 ? 6.367 -9.829 -0.328 1.00 84.88 91 ASP A O 1
ATOM 715 N N . PHE A 1 92 ? 7.354 -8.777 -2.039 1.00 82.00 92 PHE A N 1
ATOM 716 C CA . PHE A 1 92 ? 7.993 -7.769 -1.212 1.00 82.00 92 PHE A CA 1
ATOM 717 C C . PHE A 1 92 ? 7.087 -6.576 -0.914 1.00 82.00 92 PHE A C 1
ATOM 719 O O . PHE A 1 92 ? 7.527 -5.735 -0.151 1.00 82.00 92 PHE A O 1
ATOM 726 N N . ILE A 1 93 ? 5.877 -6.442 -1.462 1.00 87.44 93 ILE A N 1
ATOM 727 C CA . ILE A 1 93 ? 4.906 -5.395 -1.100 1.00 87.44 93 ILE A CA 1
ATOM 728 C C . ILE A 1 93 ? 3.928 -5.994 -0.089 1.00 87.44 93 ILE A C 1
ATOM 730 O O . ILE A 1 93 ? 3.338 -7.040 -0.333 1.00 87.44 93 ILE A O 1
ATOM 734 N N . ARG A 1 94 ? 3.764 -5.352 1.075 1.00 89.12 94 ARG A N 1
ATOM 735 C CA . ARG A 1 94 ? 2.903 -5.863 2.157 1.00 89.12 94 ARG A CA 1
ATOM 736 C C . ARG A 1 94 ? 1.781 -4.889 2.478 1.00 89.12 94 ARG A C 1
ATOM 738 O O . ARG A 1 94 ? 1.917 -3.692 2.245 1.00 89.12 94 ARG A O 1
ATOM 745 N N . ASN A 1 95 ? 0.717 -5.415 3.085 1.00 91.00 95 ASN A N 1
ATOM 746 C CA . ASN A 1 95 ? -0.470 -4.671 3.523 1.00 91.00 95 ASN A CA 1
ATOM 747 C C . ASN A 1 95 ? -1.248 -3.996 2.384 1.00 91.00 95 ASN A C 1
ATOM 749 O O . ASN A 1 95 ? -1.999 -3.054 2.627 1.00 91.00 95 ASN A O 1
ATOM 753 N N . VAL A 1 96 ? -1.065 -4.489 1.162 1.00 93.12 96 VAL A N 1
ATOM 754 C CA . VAL A 1 96 ? -1.776 -4.060 -0.039 1.00 93.12 96 VAL A CA 1
ATOM 755 C C . VAL A 1 96 ? -2.594 -5.243 -0.548 1.00 93.12 96 VAL A C 1
ATOM 757 O O . VAL A 1 96 ? -2.066 -6.352 -0.596 1.00 93.12 96 VAL A O 1
ATOM 760 N N . ASP A 1 97 ? -3.859 -5.030 -0.908 1.00 95.31 97 ASP A N 1
ATOM 761 C CA . ASP A 1 97 ? -4.720 -6.063 -1.508 1.00 95.31 97 ASP A CA 1
ATOM 762 C C . ASP A 1 97 ? -4.887 -5.914 -3.021 1.00 95.31 97 ASP A C 1
ATOM 764 O O . ASP A 1 97 ? -5.223 -6.884 -3.701 1.00 95.31 97 ASP A O 1
ATOM 768 N N . ARG A 1 98 ? -4.636 -4.712 -3.551 1.00 95.19 98 ARG A N 1
ATOM 769 C CA . ARG A 1 98 ? -4.732 -4.393 -4.977 1.00 95.19 98 ARG A CA 1
ATOM 770 C C . ARG A 1 98 ? -3.590 -3.505 -5.434 1.00 95.19 98 ARG A C 1
ATOM 772 O O . ARG A 1 98 ? -3.243 -2.529 -4.765 1.00 95.19 98 ARG A O 1
ATOM 779 N N . LEU A 1 99 ? -3.072 -3.812 -6.618 1.00 94.38 99 LEU A N 1
ATOM 780 C CA . LEU A 1 99 ? -2.131 -2.975 -7.344 1.00 94.38 99 LEU A CA 1
ATOM 781 C C . LEU A 1 99 ? -2.728 -2.589 -8.700 1.00 94.38 99 LEU A C 1
ATOM 783 O O . LEU A 1 99 ? -3.054 -3.451 -9.513 1.00 94.38 99 LEU A O 1
ATOM 787 N N . TYR A 1 100 ? -2.819 -1.284 -8.933 1.00 94.31 100 TYR A N 1
ATOM 788 C CA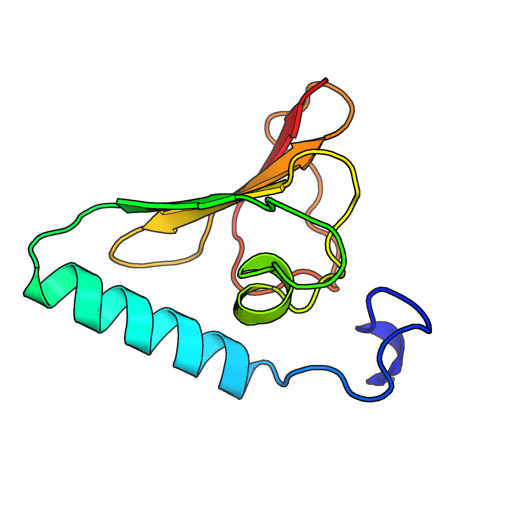 . TYR A 1 100 ? -3.105 -0.698 -10.236 1.00 94.31 100 TYR A CA 1
ATOM 789 C C . TYR A 1 100 ? -1.797 -0.211 -10.857 1.00 94.31 100 TYR A C 1
ATOM 791 O O . TYR A 1 100 ? -1.036 0.503 -10.202 1.00 94.31 100 TYR A O 1
ATOM 799 N N . SER A 1 101 ? -1.572 -0.533 -12.122 1.00 91.38 101 SER A N 1
ATOM 800 C CA . SER A 1 101 ? -0.507 0.044 -12.941 1.00 91.38 101 SER A CA 1
ATOM 801 C C . SER A 1 101 ? -1.123 0.963 -13.996 1.00 91.38 101 SER A C 1
ATOM 803 O O . SER A 1 101 ? -2.149 0.624 -14.594 1.00 91.38 101 SER A O 1
ATOM 805 N N . LYS A 1 102 ? -0.558 2.164 -14.160 1.00 89.62 102 LYS A N 1
ATOM 806 C CA . LYS A 1 102 ? -1.062 3.216 -15.059 1.00 89.62 102 LYS A CA 1
ATOM 807 C C . LYS A 1 102 ? 0.066 3.893 -15.831 1.00 89.62 102 LYS A C 1
ATOM 809 O O . LYS A 1 102 ? 1.121 4.144 -15.245 1.00 89.62 102 LYS A O 1
ATOM 814 N N . ALA A 1 103 ? -0.162 4.162 -17.117 1.00 83.75 103 ALA A N 1
ATOM 815 C CA . ALA A 1 103 ? 0.795 4.846 -17.994 1.00 83.75 103 ALA A CA 1
ATOM 816 C C . ALA A 1 103 ? 0.851 6.366 -17.760 1.00 83.75 103 ALA A C 1
ATOM 818 O O . ALA A 1 103 ? -0.173 6.954 -17.339 1.00 83.75 103 ALA A O 1
#

Mean predicted aligned error: 5.77 Å